Protein AF-A0A7V4KNQ8-F1 (afdb_monomer_lite)

pLDDT: mean 72.01, std 15.98, range [30.86, 90.88]

Foldseek 3Di:
DVVVVVVVVVVVVVVVCCVVVVVVVVVPPLPPPPQVFPFDQFKTKGQFPDAFAAEPNRGFFTWGIWMFGFPRGLPDGQGQEIETETEGPDDDDPVLVQWAWEWDPQLERHNPIYIYTDHPVRVPPFQKDFRYWYAYPPPRDIHTYIYGPVVVVSSVVSRNPSCSVDCPPDPPPDPDDDDDDDD

Radius of gyration: 23.84 Å; chains: 1; bounding box: 68×67×62 Å

Secondary structure (DSSP, 8-state):
-HHHHHHHHHHHHHHHHHHHHHHHHHHHS--------EEETTEEEEE--S-EEEETTEEEEEEEEEEEEESS-TTTPPEEEEEEEEEESSPPPGGGTTPEEEEE-TTS-STT-EEEEE-HHHHTTTT-EEEEEEEEETTTEEEEEEE-HHHHHHHHHTTT---SS--------PPPPPPP---

Structure (mmCIF, N/CA/C/O backbone):
data_AF-A0A7V4KNQ8-F1
#
_entry.id   AF-A0A7V4KNQ8-F1
#
loop_
_atom_site.group_PDB
_atom_site.id
_atom_site.type_symbol
_atom_site.label_atom_id
_atom_site.label_alt_id
_atom_site.label_comp_id
_atom_site.label_asym_id
_atom_site.label_entity_id
_atom_site.label_seq_id
_atom_site.pdbx_PDB_ins_code
_atom_site.Cartn_x
_atom_site.Cartn_y
_atom_site.Cartn_z
_atom_site.occupancy
_atom_site.B_iso_or_equiv
_atom_site.auth_seq_id
_atom_site.auth_comp_id
_atom_site.auth_asym_id
_atom_site.auth_atom_id
_atom_site.pdbx_PDB_model_num
ATOM 1 N N . MET A 1 1 ? -22.929 48.349 39.600 1.00 55.62 1 MET A N 1
ATOM 2 C CA . MET A 1 1 ? -23.899 47.406 38.987 1.00 55.62 1 MET A CA 1
ATOM 3 C C . MET A 1 1 ? -23.678 47.154 37.488 1.00 55.62 1 MET A C 1
ATOM 5 O O . MET A 1 1 ? -23.927 46.032 37.074 1.00 55.62 1 MET A O 1
ATOM 9 N N . LEU A 1 2 ? -23.161 48.099 36.680 1.00 56.28 2 LEU A N 1
ATOM 10 C CA . LEU A 1 2 ? -22.919 47.873 35.235 1.00 56.28 2 LEU A CA 1
ATOM 11 C C . LEU A 1 2 ? -21.853 46.806 34.900 1.00 56.28 2 LEU A C 1
ATOM 13 O O . LEU A 1 2 ? -21.955 46.150 33.868 1.00 56.28 2 LEU A O 1
ATOM 17 N N . GLN A 1 3 ? -20.851 46.603 35.761 1.00 62.03 3 GLN A N 1
ATOM 18 C CA . GLN A 1 3 ? -19.747 45.669 35.487 1.00 62.03 3 GLN A CA 1
ATOM 19 C C . GLN A 1 3 ? -20.193 44.198 35.412 1.00 62.03 3 GLN A C 1
ATOM 21 O O . GLN A 1 3 ? -19.638 43.433 34.632 1.00 62.03 3 GLN A O 1
ATOM 26 N N . ASN A 1 4 ? -21.232 43.799 36.152 1.00 62.62 4 ASN A N 1
ATOM 27 C CA . ASN A 1 4 ? -21.643 42.391 36.213 1.00 62.62 4 ASN A CA 1
ATOM 28 C C . ASN A 1 4 ? -22.443 41.939 34.972 1.00 62.62 4 ASN A C 1
ATOM 30 O O . ASN A 1 4 ? -22.475 40.758 34.637 1.00 62.62 4 ASN A O 1
ATOM 34 N N . ILE A 1 5 ? -23.072 42.881 34.260 1.00 72.75 5 ILE A N 1
ATOM 35 C CA . ILE A 1 5 ? -23.839 42.602 33.034 1.00 72.75 5 ILE A CA 1
ATOM 36 C C . ILE A 1 5 ? -22.892 42.426 31.839 1.00 72.75 5 ILE A C 1
ATOM 38 O O . ILE A 1 5 ? -23.063 41.503 31.044 1.00 72.75 5 ILE A O 1
ATOM 42 N N . TRP A 1 6 ? -21.843 43.249 31.763 1.00 76.75 6 TRP A N 1
ATOM 43 C CA . TRP A 1 6 ? -20.824 43.163 30.713 1.00 76.75 6 TRP A CA 1
ATOM 44 C C . TRP A 1 6 ? -20.016 41.863 30.770 1.00 76.75 6 TRP A C 1
ATOM 46 O O . TRP A 1 6 ? -19.760 41.256 29.732 1.00 76.75 6 TRP A O 1
ATOM 56 N N . VAL A 1 7 ? -19.684 41.382 31.973 1.00 78.56 7 VAL A N 1
ATOM 57 C CA . VAL A 1 7 ? -18.981 40.099 32.148 1.00 78.56 7 VAL A CA 1
ATOM 58 C C . VAL A 1 7 ? -19.834 38.929 31.655 1.00 78.56 7 VAL A C 1
ATOM 60 O O . VAL A 1 7 ? -19.329 38.039 30.975 1.00 78.56 7 VAL A O 1
ATOM 63 N N . ARG A 1 8 ? -21.144 38.950 31.923 1.00 73.50 8 ARG A N 1
ATOM 64 C CA . ARG A 1 8 ? -22.065 37.888 31.493 1.00 73.50 8 ARG A CA 1
ATOM 65 C C . ARG A 1 8 ? -22.239 37.843 29.970 1.00 73.50 8 ARG A C 1
ATOM 67 O O . ARG A 1 8 ? -22.294 36.755 29.404 1.00 73.50 8 ARG A O 1
ATOM 74 N N . ALA A 1 9 ? -22.269 39.006 29.314 1.00 78.94 9 ALA A N 1
ATOM 75 C CA . ALA A 1 9 ? -22.325 39.104 27.854 1.00 78.94 9 ALA A CA 1
ATOM 76 C C . ALA A 1 9 ? -21.013 38.648 27.187 1.00 78.94 9 ALA A C 1
ATOM 78 O O . ALA A 1 9 ? -21.045 37.885 26.222 1.00 78.94 9 ALA A O 1
ATOM 79 N N . GLY A 1 10 ? -19.859 39.046 27.735 1.00 82.44 10 GLY A N 1
ATOM 80 C CA . GLY A 1 10 ? -18.551 38.615 27.231 1.00 82.44 10 GLY A CA 1
ATOM 81 C C . GLY A 1 10 ? -18.329 37.104 27.351 1.00 82.44 10 GLY A C 1
ATOM 82 O O . GLY A 1 10 ? -17.791 36.481 26.435 1.00 82.44 10 GLY A O 1
ATOM 83 N N . LEU A 1 11 ? -18.807 36.492 28.441 1.00 81.50 11 LEU A N 1
ATOM 84 C CA . LEU A 1 11 ? -18.651 35.057 28.684 1.00 81.50 11 LEU A CA 1
ATOM 85 C C . LEU A 1 11 ? -19.402 34.201 27.650 1.00 81.50 11 LEU A C 1
ATOM 87 O O . LEU A 1 11 ? -18.884 33.179 27.207 1.00 81.50 11 LEU A O 1
ATOM 91 N N . GLY A 1 12 ? -20.592 34.636 27.222 1.00 81.12 12 GLY A N 1
ATOM 92 C CA . GLY A 1 12 ? -21.371 33.929 26.202 1.00 81.12 12 GLY A CA 1
ATOM 93 C C . GLY A 1 12 ? -20.673 33.900 24.839 1.00 81.12 12 GLY A C 1
ATOM 94 O O . GLY A 1 12 ? -20.584 32.845 24.210 1.00 81.12 12 GLY A O 1
ATOM 95 N N . ALA A 1 13 ? -20.112 35.035 24.411 1.00 84.81 13 ALA A N 1
ATOM 96 C CA . ALA A 1 13 ? -19.396 35.131 23.139 1.00 84.81 13 ALA A CA 1
ATOM 97 C C . ALA A 1 13 ? -18.123 34.267 23.120 1.00 84.81 13 ALA A C 1
ATOM 99 O O . ALA A 1 13 ? -17.819 33.633 22.109 1.00 84.81 13 ALA A O 1
ATOM 100 N N . LEU A 1 14 ? -17.409 34.191 24.247 1.00 87.62 14 LEU A N 1
ATOM 101 C CA . LEU A 1 14 ? -16.166 33.426 24.355 1.00 87.62 14 LEU A CA 1
ATOM 102 C C . LEU A 1 14 ? -16.406 31.914 24.246 1.00 87.62 14 LEU A C 1
ATOM 104 O O . LEU A 1 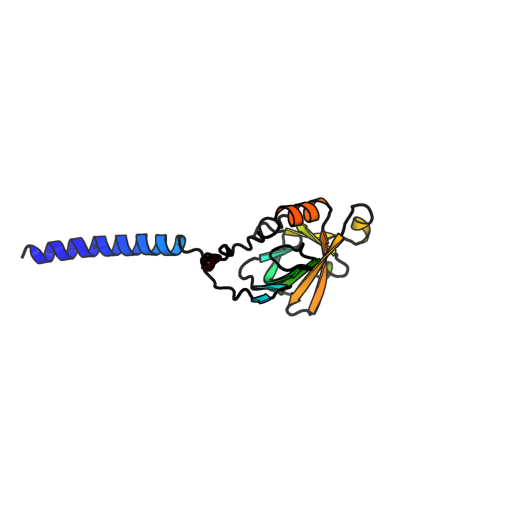14 ? -15.612 31.219 23.618 1.00 87.62 14 LEU A O 1
ATOM 108 N N . VAL A 1 15 ? -17.526 31.409 24.773 1.00 90.44 15 VAL A N 1
ATOM 109 C CA . VAL A 1 15 ? -17.899 29.990 24.639 1.00 90.44 15 VAL A CA 1
ATOM 110 C C . VAL A 1 15 ? -18.188 29.634 23.183 1.00 90.44 15 VAL A C 1
ATOM 112 O O . VAL A 1 15 ? -17.627 28.667 22.670 1.00 90.44 15 VAL A O 1
ATOM 115 N N . VAL A 1 16 ? -19.004 30.430 22.483 1.00 88.06 16 VAL A N 1
ATOM 116 C CA . VAL A 1 16 ? -19.316 30.175 21.066 1.00 88.06 16 VAL A CA 1
ATOM 117 C C . VAL A 1 16 ? -18.051 30.265 20.214 1.00 88.06 16 VAL A C 1
ATOM 119 O O . VAL A 1 16 ? -17.806 29.397 19.375 1.00 88.06 16 VAL A O 1
ATOM 122 N N . PHE A 1 17 ? -17.197 31.258 20.470 1.00 89.31 17 PHE A N 1
ATOM 123 C CA . PHE A 1 17 ? -15.930 31.397 19.758 1.00 89.31 17 PHE A CA 1
ATOM 124 C C . PHE A 1 17 ? -14.991 30.220 20.042 1.00 89.31 17 PHE A C 1
ATOM 126 O O . PHE A 1 17 ? -14.410 29.667 19.115 1.00 89.31 17 PHE A O 1
ATOM 133 N N . GLY A 1 18 ? -14.898 29.778 21.298 1.00 87.56 18 GLY A N 1
ATOM 134 C CA . GLY A 1 18 ? -14.085 28.635 21.707 1.00 87.56 18 GLY A CA 1
ATOM 135 C C . GLY A 1 18 ? -14.533 27.322 21.067 1.00 87.56 18 GLY A C 1
ATOM 136 O O . GLY A 1 18 ? -13.691 26.570 20.584 1.00 87.56 18 GLY A O 1
ATOM 137 N N . VAL A 1 19 ? -15.842 27.067 20.990 1.00 88.56 19 VAL A N 1
ATOM 138 C CA . VAL A 1 19 ? -16.387 25.858 20.348 1.00 88.56 19 VAL A CA 1
ATOM 139 C C . VAL A 1 19 ? -16.147 25.891 18.841 1.00 88.56 19 VAL A C 1
ATOM 141 O O . VAL A 1 19 ? -15.630 24.926 18.281 1.00 88.56 19 VAL A O 1
ATOM 144 N N . THR A 1 20 ? -16.450 27.013 18.185 1.00 81.50 20 THR A N 1
ATOM 145 C CA . THR A 1 20 ? -16.274 27.141 16.729 1.00 81.50 20 THR A CA 1
ATOM 146 C C . THR A 1 20 ? -14.795 27.081 16.340 1.00 81.50 20 T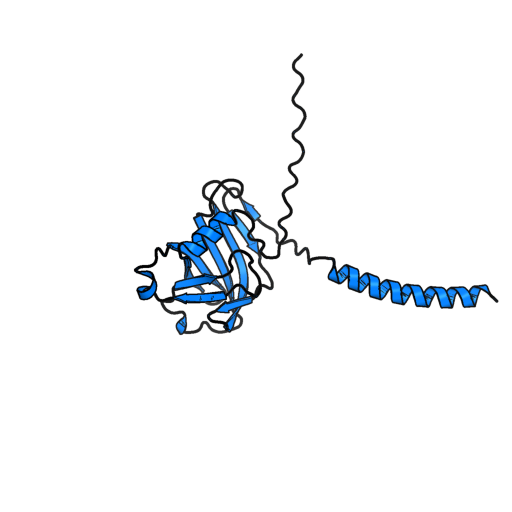HR A C 1
ATOM 148 O O . THR A 1 20 ? -14.424 26.374 15.406 1.00 81.50 20 THR A O 1
ATOM 151 N N . TYR A 1 21 ? -13.926 27.764 17.089 1.00 86.06 21 TYR A N 1
ATOM 152 C CA . TYR A 1 21 ? -12.480 27.748 16.874 1.00 86.06 21 TYR A CA 1
ATOM 153 C C . TYR A 1 21 ? -11.863 26.390 17.220 1.00 86.06 21 TYR A C 1
ATOM 155 O O . TYR A 1 21 ? -10.984 25.921 16.504 1.00 86.06 21 TYR A O 1
ATOM 163 N N . GLY A 1 22 ? -12.340 25.726 18.275 1.00 81.19 22 GLY A N 1
ATOM 164 C CA . GLY A 1 22 ? -11.924 24.378 18.655 1.00 81.19 22 GLY A CA 1
ATOM 165 C C . GLY A 1 22 ? -12.274 23.345 17.586 1.00 81.19 22 GLY A C 1
ATOM 166 O O . GLY A 1 22 ? -11.399 22.594 17.166 1.00 81.19 22 GLY A O 1
ATOM 167 N N . ALA A 1 23 ? -13.510 23.365 17.077 1.00 77.25 23 ALA A N 1
ATOM 168 C CA . ALA A 1 23 ? -13.938 22.509 15.972 1.00 77.25 23 ALA A CA 1
ATOM 169 C C . ALA A 1 23 ? -13.130 22.797 14.699 1.00 77.25 23 ALA A C 1
ATOM 171 O O . ALA A 1 23 ? -12.595 21.878 14.085 1.00 77.25 23 ALA A O 1
ATOM 172 N N . TYR A 1 24 ? -12.956 24.072 14.345 1.00 81.69 24 TYR A N 1
ATOM 173 C CA . TYR A 1 24 ? -12.150 24.478 13.194 1.00 81.69 24 TYR A CA 1
ATOM 174 C C . TYR A 1 24 ? -10.682 24.048 13.319 1.00 81.69 24 TYR A C 1
ATOM 176 O O . TYR A 1 24 ? -10.079 23.605 12.345 1.00 81.69 24 TYR A O 1
ATOM 184 N N . ARG A 1 25 ? -10.102 24.132 14.521 1.00 70.69 25 ARG A N 1
ATOM 185 C CA . ARG A 1 25 ? -8.724 23.710 14.799 1.00 70.69 25 ARG A CA 1
ATOM 186 C C . ARG A 1 25 ? -8.580 22.188 14.824 1.00 70.69 25 ARG A C 1
ATOM 188 O O . ARG A 1 25 ? -7.552 21.687 14.385 1.00 70.69 25 ARG A O 1
ATOM 195 N N . ALA A 1 26 ? -9.602 21.464 15.276 1.00 62.97 26 ALA A N 1
ATOM 196 C CA . ALA A 1 26 ? -9.659 20.007 15.180 1.00 62.97 26 ALA A CA 1
ATOM 197 C C . ALA A 1 26 ? -9.763 19.543 13.717 1.00 62.97 26 ALA A C 1
ATOM 199 O O . ALA A 1 26 ? -9.069 18.613 13.331 1.00 62.97 26 ALA A O 1
ATOM 200 N N . LEU A 1 27 ? -10.547 20.244 12.890 1.00 64.69 27 LEU A N 1
ATOM 201 C CA . LEU A 1 27 ? -10.667 19.993 11.448 1.00 64.69 27 LEU A CA 1
ATOM 202 C C . LEU A 1 27 ? -9.401 20.381 10.660 1.00 64.69 27 LEU A C 1
ATOM 204 O O . LEU A 1 27 ? -9.117 19.775 9.632 1.00 64.69 27 LEU A O 1
ATOM 208 N N . ARG A 1 28 ? -8.636 21.385 11.118 1.00 60.12 28 ARG A N 1
ATOM 209 C CA . ARG A 1 28 ? -7.396 21.854 10.465 1.00 60.12 28 ARG A CA 1
ATOM 210 C C . ARG A 1 28 ? -6.107 21.218 10.965 1.00 60.12 28 ARG A C 1
ATOM 212 O O . ARG A 1 28 ? -5.066 21.472 10.365 1.00 60.12 28 ARG A O 1
ATOM 219 N N . ASN A 1 29 ? -6.142 20.436 12.036 1.00 42.88 29 ASN A N 1
ATOM 220 C CA . ASN A 1 29 ? -5.013 19.595 12.391 1.00 42.88 29 ASN A CA 1
ATOM 221 C C . ASN A 1 29 ? -5.164 18.298 11.586 1.00 42.88 29 ASN A C 1
ATOM 223 O O . ASN A 1 29 ? -5.898 17.420 12.046 1.00 42.88 29 ASN A O 1
ATOM 227 N N . PRO A 1 30 ? -4.507 18.134 10.413 1.00 45.28 30 PRO A N 1
ATOM 228 C CA . PRO A 1 30 ? -4.328 16.795 9.878 1.00 45.28 30 PRO A CA 1
ATOM 229 C C . PRO A 1 30 ? -3.707 16.003 11.015 1.00 45.28 30 PRO A C 1
ATOM 231 O O . PRO A 1 30 ? -2.779 16.479 11.679 1.00 45.28 30 PRO A O 1
ATOM 234 N N . VAL A 1 31 ? -4.321 14.871 11.329 1.00 43.38 31 VAL A N 1
ATOM 235 C CA . VAL A 1 31 ? -3.900 14.000 12.408 1.00 43.38 31 VAL A CA 1
ATOM 236 C C . VAL A 1 31 ? -2.435 13.673 12.137 1.00 43.38 31 VAL A C 1
ATOM 238 O O . VAL A 1 31 ? -2.128 12.799 11.336 1.00 43.38 31 VAL A O 1
ATOM 241 N N . LYS A 1 32 ? -1.514 14.402 12.779 1.00 41.72 32 LYS A N 1
ATOM 242 C CA . LYS A 1 32 ? -0.098 14.059 12.845 1.00 41.72 32 LYS A CA 1
ATOM 243 C C . LYS A 1 32 ? -0.017 12.842 13.752 1.00 41.72 32 LYS A C 1
ATOM 245 O O . LYS A 1 32 ? 0.459 12.920 14.881 1.00 41.72 32 LYS A O 1
ATOM 250 N N . LYS A 1 33 ? -0.551 11.711 13.287 1.00 40.69 33 LYS A N 1
ATOM 251 C CA . LYS A 1 33 ? -0.063 10.425 13.740 1.00 40.69 33 LYS A CA 1
ATOM 252 C C . LYS A 1 33 ? 1.361 10.386 13.226 1.00 40.69 33 LYS A C 1
ATOM 254 O O . LYS A 1 33 ? 1.605 10.160 12.048 1.00 40.69 33 LYS A O 1
ATOM 259 N N . LEU A 1 34 ? 2.265 10.729 14.135 1.00 43.16 34 LEU A N 1
ATOM 260 C CA . LEU A 1 34 ? 3.658 10.337 14.112 1.00 43.16 34 LEU A CA 1
ATOM 261 C C . LEU A 1 34 ? 3.665 8.812 13.973 1.00 43.16 34 LEU A C 1
ATOM 263 O O . LEU A 1 34 ? 3.648 8.075 14.954 1.00 43.16 34 LEU A O 1
ATOM 267 N N . ALA A 1 35 ? 3.541 8.355 12.732 1.00 43.47 35 ALA A N 1
ATOM 268 C CA . ALA A 1 35 ? 4.072 7.090 12.305 1.00 43.47 35 ALA A CA 1
ATOM 269 C C . ALA A 1 35 ? 5.577 7.237 12.493 1.00 43.47 35 ALA A C 1
ATOM 271 O O . ALA A 1 35 ? 6.187 8.148 11.934 1.00 43.47 35 ALA A O 1
ATOM 272 N N . ASP A 1 36 ? 6.137 6.419 13.369 1.00 44.22 36 ASP A N 1
ATOM 273 C CA . ASP A 1 36 ? 7.572 6.268 13.540 1.00 44.22 36 ASP A CA 1
ATOM 274 C C . ASP A 1 36 ? 8.098 5.688 12.217 1.00 44.22 36 ASP A C 1
ATOM 276 O O . ASP A 1 36 ? 8.112 4.475 12.016 1.00 44.22 36 ASP A O 1
ATOM 280 N N . VAL A 1 37 ? 8.335 6.560 11.229 1.00 53.16 37 VAL A N 1
ATOM 281 C CA . VAL A 1 37 ? 8.816 6.152 9.910 1.00 53.16 37 VAL A CA 1
ATOM 282 C C . VAL A 1 37 ? 10.267 5.764 10.110 1.00 53.16 37 VAL A C 1
ATOM 284 O O . VAL A 1 37 ? 11.149 6.619 10.217 1.00 53.16 37 VAL A O 1
ATOM 287 N N . HIS A 1 38 ? 10.511 4.462 10.185 1.00 48.78 38 HIS A N 1
ATOM 288 C CA . HIS A 1 38 ? 11.860 3.938 10.249 1.00 48.78 38 HIS A CA 1
ATOM 289 C C . HIS A 1 38 ? 12.438 3.992 8.834 1.00 48.78 38 HIS A C 1
ATOM 291 O O . HIS A 1 38 ? 12.204 3.111 8.006 1.00 48.78 38 HIS A O 1
ATOM 297 N N . ILE A 1 39 ? 13.143 5.083 8.538 1.00 54.25 39 ILE A N 1
ATOM 298 C CA . ILE A 1 39 ? 13.931 5.222 7.317 1.00 54.25 39 ILE A CA 1
ATOM 299 C C . ILE A 1 39 ? 15.297 4.610 7.612 1.00 54.25 39 ILE A C 1
ATOM 301 O O . ILE A 1 39 ? 16.149 5.236 8.238 1.00 54.25 39 ILE A O 1
ATOM 305 N N . SER A 1 40 ? 15.488 3.364 7.193 1.00 54.38 40 SER A N 1
ATOM 306 C CA . SER A 1 40 ? 16.814 2.763 7.089 1.00 54.38 40 SER A CA 1
ATOM 307 C C . SER A 1 40 ? 17.370 3.031 5.687 1.00 54.38 40 SER A C 1
ATOM 309 O O . SER A 1 40 ? 16.600 3.236 4.749 1.00 54.38 40 SER A O 1
ATOM 311 N N . ASP A 1 41 ? 18.694 3.007 5.514 1.00 58.06 41 ASP A N 1
ATOM 312 C CA . ASP A 1 41 ? 19.387 3.400 4.271 1.00 58.06 41 ASP A CA 1
ATOM 313 C C . ASP A 1 41 ? 18.897 2.681 2.996 1.00 58.06 41 ASP A C 1
ATOM 315 O O . ASP A 1 41 ? 19.153 3.148 1.891 1.00 58.06 41 ASP A O 1
ATOM 319 N N . SER A 1 42 ? 18.170 1.568 3.125 1.00 62.53 42 SER A N 1
ATOM 320 C CA . SER A 1 42 ? 17.590 0.796 2.014 1.00 62.53 42 SER A CA 1
ATOM 321 C C . SER A 1 42 ? 16.121 0.403 2.208 1.00 62.53 42 SER A C 1
ATOM 323 O O . SER A 1 42 ? 15.527 -0.174 1.302 1.00 62.53 42 SER A O 1
ATOM 325 N N . VAL A 1 43 ? 15.506 0.705 3.355 1.00 69.44 43 VAL A N 1
ATOM 326 C CA . VAL A 1 43 ? 14.145 0.252 3.679 1.00 69.44 43 VAL A CA 1
ATOM 327 C C . VAL A 1 43 ? 13.368 1.381 4.333 1.00 69.44 43 VAL A C 1
ATOM 329 O O . VAL A 1 43 ? 13.825 1.968 5.311 1.00 69.44 43 VAL A O 1
ATOM 332 N N . VAL A 1 44 ? 12.174 1.653 3.816 1.00 70.88 44 VAL A N 1
ATOM 333 C CA . VAL A 1 44 ? 11.216 2.583 4.414 1.00 70.88 44 VAL A CA 1
ATOM 334 C C . VAL A 1 44 ? 10.031 1.775 4.914 1.00 70.88 44 VAL A C 1
ATOM 336 O O . VAL A 1 44 ? 9.290 1.206 4.115 1.00 70.88 44 VAL A O 1
ATOM 339 N N . ASP A 1 45 ? 9.867 1.722 6.232 1.00 75.94 45 ASP A N 1
ATOM 340 C CA . ASP A 1 45 ? 8.711 1.109 6.882 1.00 75.94 45 ASP A CA 1
ATOM 341 C C . ASP A 1 45 ? 7.762 2.206 7.386 1.00 75.94 45 ASP A C 1
ATOM 343 O O . ASP A 1 45 ? 8.128 3.032 8.228 1.00 75.94 45 ASP A O 1
ATOM 347 N N . VAL A 1 46 ? 6.551 2.238 6.829 1.00 73.44 46 VAL A N 1
ATOM 348 C CA . VAL A 1 46 ? 5.496 3.191 7.172 1.00 73.44 46 VAL A CA 1
ATOM 349 C C . VAL A 1 46 ? 4.329 2.427 7.795 1.00 73.44 46 VAL A C 1
ATOM 351 O O . VAL A 1 46 ? 3.617 1.708 7.086 1.00 73.44 46 VAL A O 1
ATOM 354 N N . PRO A 1 47 ? 4.056 2.589 9.102 1.00 73.75 47 PRO A N 1
ATOM 355 C CA . PRO A 1 47 ? 2.812 2.104 9.673 1.00 73.75 47 PRO A CA 1
ATOM 356 C C . PRO A 1 47 ? 1.657 2.938 9.116 1.00 73.75 47 PRO A C 1
ATOM 358 O O . PRO A 1 47 ? 1.591 4.156 9.293 1.00 73.75 47 PRO A O 1
ATOM 361 N N . VAL A 1 48 ? 0.735 2.264 8.438 1.00 72.94 48 VAL A N 1
ATOM 362 C CA . VAL A 1 48 ? -0.443 2.881 7.832 1.00 72.94 48 VAL A CA 1
ATOM 363 C C . VAL A 1 48 ? -1.628 2.506 8.688 1.00 72.94 48 VAL A C 1
ATOM 365 O O . VAL A 1 48 ? -1.847 1.335 8.967 1.00 72.94 48 VAL A O 1
ATOM 368 N N . ALA A 1 49 ? -2.380 3.497 9.145 1.00 69.06 49 ALA A N 1
ATOM 369 C CA . ALA A 1 49 ? -3.604 3.270 9.893 1.00 69.06 49 ALA A CA 1
ATOM 370 C C . ALA A 1 49 ? -4.762 3.940 9.159 1.00 69.06 49 ALA A C 1
ATOM 372 O O . ALA A 1 49 ? -4.591 5.020 8.601 1.00 69.06 49 ALA A O 1
ATOM 373 N N . PHE A 1 50 ? -5.941 3.321 9.230 1.00 72.12 50 PHE A N 1
ATOM 374 C CA . PHE A 1 50 ? -7.211 3.844 8.707 1.00 72.12 50 PHE A CA 1
ATOM 375 C C . PHE A 1 50 ? -7.399 3.837 7.184 1.00 72.12 50 PHE A C 1
ATOM 377 O O . PHE A 1 50 ? -8.420 4.334 6.725 1.00 72.12 50 PHE A O 1
ATOM 384 N N . VAL A 1 51 ? -6.497 3.236 6.404 1.00 79.56 51 VAL A N 1
ATOM 385 C CA . VAL A 1 51 ? -6.743 3.018 4.968 1.00 79.56 51 VAL A CA 1
ATOM 386 C C . VAL A 1 51 ? -7.430 1.660 4.786 1.00 79.56 51 VAL A C 1
ATOM 388 O O . VAL A 1 51 ? -6.831 0.636 5.133 1.00 79.56 51 VAL A O 1
ATOM 391 N N . PRO A 1 52 ? -8.682 1.605 4.297 1.00 82.62 52 PRO A N 1
ATOM 392 C CA . PRO A 1 52 ? -9.371 0.340 4.086 1.00 82.62 52 PRO A CA 1
ATOM 393 C C . PRO A 1 52 ? -8.737 -0.432 2.923 1.00 82.62 52 PRO A C 1
ATOM 395 O O . PRO A 1 52 ? -8.450 0.128 1.870 1.00 82.62 52 PRO A O 1
ATOM 398 N N . PHE A 1 53 ? -8.555 -1.739 3.101 1.00 86.12 53 PHE A N 1
ATOM 399 C CA . PHE A 1 53 ? -8.189 -2.637 2.012 1.00 86.12 53 PHE A CA 1
ATOM 400 C C . PHE A 1 53 ? -9.465 -3.162 1.354 1.00 86.12 53 PHE A C 1
ATOM 402 O O . PHE A 1 53 ? -10.248 -3.886 1.983 1.00 86.12 53 PHE A O 1
ATOM 409 N N . THR A 1 54 ? -9.678 -2.777 0.095 1.00 85.31 54 THR A N 1
ATOM 410 C CA . THR A 1 54 ? -10.820 -3.217 -0.709 1.00 85.31 54 THR A CA 1
ATOM 411 C C . THR A 1 54 ? -10.359 -4.148 -1.825 1.00 85.31 54 THR A C 1
ATOM 413 O O . THR A 1 54 ? -9.446 -3.817 -2.580 1.00 85.31 54 THR A O 1
ATOM 416 N N . LEU A 1 55 ? -10.997 -5.314 -1.922 1.00 86.19 55 LEU A N 1
ATOM 417 C CA . LEU A 1 55 ? -10.796 -6.284 -2.993 1.00 86.19 55 LEU A CA 1
ATOM 418 C C . LEU A 1 55 ? -12.089 -6.412 -3.793 1.00 86.19 55 LEU A C 1
ATOM 420 O O . LEU A 1 55 ? -13.137 -6.705 -3.218 1.00 86.19 55 LEU A O 1
ATOM 424 N N . ASP A 1 56 ? -12.024 -6.157 -5.099 1.00 83.06 56 ASP A N 1
ATOM 425 C CA . ASP A 1 56 ? -13.174 -6.216 -6.012 1.00 83.06 56 ASP A CA 1
ATOM 426 C C . ASP A 1 56 ? -14.387 -5.409 -5.488 1.00 83.06 56 ASP A C 1
ATOM 428 O O . ASP A 1 56 ? -15.544 -5.813 -5.598 1.00 83.06 56 ASP A O 1
ATOM 432 N N . GLY A 1 57 ? -14.113 -4.260 -4.856 1.00 81.69 57 GLY A N 1
ATOM 433 C CA . GLY A 1 57 ? -15.121 -3.372 -4.260 1.00 81.69 57 GLY A CA 1
ATOM 434 C C . GLY A 1 57 ? -15.625 -3.782 -2.870 1.00 81.69 57 GLY A C 1
ATOM 435 O O . GLY A 1 57 ? -16.417 -3.056 -2.274 1.00 81.69 57 GLY A O 1
ATOM 436 N N . THR A 1 58 ? -15.153 -4.901 -2.316 1.00 82.62 58 THR A N 1
ATOM 437 C CA . THR A 1 58 ? -15.509 -5.360 -0.966 1.00 82.62 58 THR A CA 1
ATOM 438 C C . THR A 1 58 ? -14.391 -5.042 0.019 1.00 82.62 58 THR A C 1
ATOM 440 O O . THR A 1 58 ? -13.242 -5.433 -0.182 1.00 82.62 58 THR A O 1
ATOM 443 N N . LYS A 1 59 ? -14.710 -4.355 1.121 1.00 86.81 59 LYS A N 1
ATOM 444 C CA . LYS A 1 59 ? -13.744 -4.122 2.202 1.00 86.81 59 LYS A CA 1
ATOM 445 C C . LYS A 1 59 ? -13.457 -5.439 2.930 1.00 86.81 59 LYS A C 1
ATOM 447 O O . LYS A 1 59 ? -14.354 -5.996 3.555 1.00 86.81 59 LYS A O 1
ATOM 452 N N . LEU A 1 60 ? -12.208 -5.901 2.879 1.00 84.94 60 LEU A N 1
ATOM 453 C CA . LEU A 1 60 ? -11.758 -7.117 3.574 1.00 84.94 60 LEU A CA 1
ATOM 454 C C . LEU A 1 60 ? -10.971 -6.818 4.855 1.00 84.94 60 LEU A C 1
ATOM 456 O O . LEU A 1 60 ? -10.822 -7.683 5.720 1.00 84.94 60 LEU A O 1
ATOM 460 N N . GLY A 1 61 ? -10.453 -5.599 4.983 1.00 86.06 61 GLY A N 1
ATOM 461 C CA . GLY A 1 61 ? -9.656 -5.225 6.138 1.00 86.06 61 GLY A CA 1
ATOM 462 C C . GLY A 1 61 ? -9.146 -3.799 6.071 1.00 86.06 61 GLY A C 1
ATOM 463 O O . GLY A 1 61 ? -9.718 -2.935 5.399 1.00 86.06 61 GLY A O 1
ATOM 464 N N . THR A 1 62 ? -8.047 -3.561 6.775 1.00 86.62 62 THR A N 1
ATOM 465 C CA . THR A 1 62 ? -7.385 -2.259 6.861 1.00 86.62 62 THR A CA 1
ATOM 466 C C . THR A 1 62 ? -5.880 -2.455 6.720 1.00 86.62 62 THR A C 1
ATOM 468 O O . THR A 1 62 ? -5.318 -3.389 7.294 1.00 86.62 62 THR A O 1
ATOM 471 N N . PHE A 1 63 ? -5.206 -1.581 5.975 1.00 83.25 63 PHE A N 1
ATOM 472 C CA . PHE A 1 63 ? -3.747 -1.570 5.950 1.00 83.25 63 PHE A CA 1
ATOM 473 C C . PHE A 1 63 ? -3.196 -1.328 7.353 1.00 83.25 63 PHE A C 1
ATOM 475 O O . PHE A 1 63 ? -3.745 -0.532 8.115 1.00 83.25 63 PHE A O 1
ATOM 482 N N . LYS A 1 64 ? -2.120 -2.044 7.678 1.00 83.31 64 LYS A N 1
ATOM 483 C CA . LYS A 1 64 ? -1.351 -1.889 8.916 1.00 83.31 64 LYS A CA 1
ATOM 484 C C . LYS A 1 64 ? 0.029 -1.305 8.651 1.00 83.31 64 LYS A C 1
ATOM 486 O O . LYS A 1 64 ? 0.529 -0.512 9.447 1.00 83.31 64 LYS A O 1
ATOM 491 N N . ARG A 1 65 ? 0.669 -1.728 7.561 1.00 83.12 65 ARG A N 1
ATOM 492 C CA . ARG A 1 65 ? 2.063 -1.393 7.271 1.00 83.12 65 ARG A CA 1
ATOM 493 C C . ARG A 1 65 ? 2.331 -1.402 5.773 1.00 83.12 65 ARG A C 1
ATOM 495 O O . ARG A 1 65 ? 1.775 -2.227 5.052 1.00 83.12 65 ARG A O 1
ATOM 502 N N . VAL A 1 66 ? 3.196 -0.498 5.336 1.00 82.19 66 VAL A N 1
ATOM 503 C CA . VAL A 1 66 ? 3.778 -0.466 3.996 1.00 82.19 66 VAL A CA 1
ATOM 504 C C . VAL A 1 66 ? 5.287 -0.464 4.162 1.00 82.19 66 VAL A C 1
ATOM 506 O O . VAL A 1 66 ? 5.833 0.435 4.795 1.00 82.19 66 VAL A O 1
ATOM 509 N N . ARG A 1 67 ? 5.962 -1.452 3.585 1.00 82.38 67 ARG A N 1
ATOM 510 C CA . ARG A 1 67 ? 7.415 -1.573 3.606 1.00 82.38 67 ARG A CA 1
ATOM 511 C C . ARG A 1 67 ? 7.940 -1.501 2.179 1.00 82.38 67 ARG A C 1
ATOM 513 O O . ARG A 1 67 ? 7.566 -2.286 1.314 1.00 82.38 67 ARG A O 1
ATOM 520 N N . LEU A 1 68 ? 8.772 -0.503 1.923 1.00 79.88 68 LEU A N 1
ATOM 521 C CA . LEU A 1 68 ? 9.373 -0.228 0.624 1.00 79.88 68 LEU A CA 1
ATOM 522 C C . LEU A 1 68 ? 10.866 -0.513 0.717 1.00 79.88 68 LEU A C 1
ATOM 524 O O . LEU A 1 68 ? 11.555 0.085 1.542 1.00 79.88 68 LEU A O 1
ATOM 528 N N . GLU A 1 69 ? 11.369 -1.401 -0.131 1.00 79.12 69 GLU A N 1
ATOM 529 C CA . GLU A 1 69 ? 12.797 -1.700 -0.226 1.00 79.12 69 GLU A CA 1
ATOM 530 C C . GLU A 1 69 ? 13.390 -1.029 -1.470 1.00 79.12 69 GLU A C 1
ATOM 532 O O . GLU A 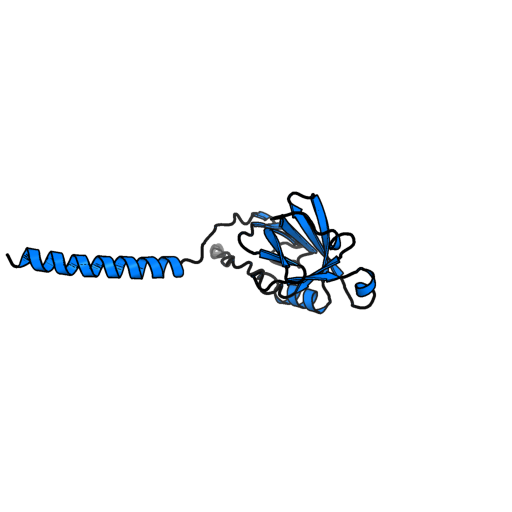1 69 ? 12.846 -1.139 -2.571 1.00 79.12 69 GLU A O 1
ATOM 537 N N . PHE A 1 70 ? 14.517 -0.341 -1.301 1.00 74.62 70 PHE A N 1
ATOM 538 C CA . PHE A 1 70 ? 15.211 0.444 -2.322 1.00 74.62 70 PHE A CA 1
ATOM 539 C C . PHE A 1 70 ? 16.633 -0.085 -2.525 1.00 74.62 70 PHE A C 1
ATOM 541 O O . PHE A 1 70 ? 17.340 -0.344 -1.554 1.00 74.62 70 PHE A O 1
ATOM 548 N N . ASP A 1 71 ? 17.099 -0.161 -3.776 1.00 68.94 71 ASP A N 1
ATOM 549 C CA . ASP A 1 71 ? 18.475 -0.605 -4.063 1.00 68.94 71 ASP A CA 1
ATOM 550 C C . ASP A 1 71 ? 19.534 0.469 -3.741 1.00 68.94 71 ASP A C 1
ATOM 552 O O . ASP A 1 71 ? 20.639 0.146 -3.314 1.00 68.94 71 ASP A O 1
ATOM 556 N N . GLN A 1 72 ? 19.217 1.752 -3.954 1.00 64.56 72 GLN A N 1
ATOM 557 C CA . GLN A 1 72 ? 20.142 2.888 -3.761 1.00 64.56 72 GLN A CA 1
ATOM 558 C C . GLN A 1 72 ? 19.660 3.859 -2.672 1.00 64.56 72 GLN A C 1
ATOM 560 O O . GLN A 1 72 ? 20.041 5.029 -2.644 1.00 64.56 72 GLN A O 1
ATOM 565 N N . GLY A 1 73 ? 18.787 3.365 -1.797 1.00 61.66 73 GLY A N 1
ATOM 566 C CA . GLY A 1 73 ? 18.156 4.142 -0.744 1.00 61.66 73 GLY A CA 1
ATOM 567 C C . GLY A 1 73 ? 17.019 5.054 -1.216 1.00 61.66 73 GLY A C 1
ATOM 568 O O . GLY A 1 73 ? 16.798 5.244 -2.417 1.00 61.66 73 GLY A O 1
ATOM 569 N N . PRO A 1 74 ? 16.271 5.628 -0.263 1.00 62.69 74 PRO A N 1
ATOM 570 C CA . PRO A 1 74 ? 15.023 6.344 -0.534 1.00 62.69 74 PRO A CA 1
ATOM 571 C C . PRO A 1 74 ? 15.211 7.672 -1.283 1.00 62.69 74 PRO A C 1
ATOM 573 O O . PRO A 1 74 ? 14.249 8.202 -1.830 1.00 62.69 74 PRO A O 1
ATOM 576 N N . GLN A 1 75 ? 16.433 8.222 -1.317 1.00 56.75 75 GLN A N 1
ATOM 577 C CA . GLN A 1 75 ? 16.726 9.518 -1.946 1.00 56.75 75 GLN A CA 1
ATOM 578 C C . GLN A 1 75 ? 17.138 9.424 -3.426 1.00 56.75 75 GLN A C 1
ATOM 580 O O . GLN A 1 75 ? 17.187 10.449 -4.102 1.00 56.75 75 GLN A O 1
ATOM 585 N N . GLY A 1 76 ? 17.431 8.226 -3.947 1.00 52.47 76 GLY A N 1
ATOM 586 C CA . GLY A 1 76 ? 17.941 8.071 -5.317 1.00 52.47 76 GLY A CA 1
ATOM 587 C C . GLY A 1 76 ? 17.608 6.752 -6.016 1.00 52.47 76 GLY A C 1
ATOM 588 O O . GLY A 1 76 ? 17.797 6.659 -7.228 1.00 52.47 76 GLY A O 1
ATOM 589 N N . GLY A 1 77 ? 17.097 5.751 -5.292 1.00 59.31 77 GLY A N 1
ATOM 590 C CA . GLY A 1 77 ? 16.756 4.439 -5.838 1.00 59.31 77 GLY A CA 1
ATOM 591 C C . GLY A 1 77 ? 15.293 4.306 -6.257 1.00 59.31 77 GLY A C 1
ATOM 592 O O . GLY A 1 77 ? 14.396 4.894 -5.657 1.00 59.31 77 GLY A O 1
ATOM 593 N N . GLU A 1 78 ? 15.035 3.483 -7.276 1.00 62.91 78 GLU A N 1
ATOM 594 C CA . GLU A 1 78 ? 13.685 2.963 -7.513 1.00 62.91 78 GLU A CA 1
ATOM 595 C C . GLU A 1 78 ? 13.354 1.915 -6.434 1.00 62.91 78 GLU A C 1
ATOM 597 O O . GLU A 1 78 ? 14.247 1.160 -6.030 1.00 62.91 78 GLU A O 1
ATOM 602 N N . PRO A 1 79 ? 12.100 1.853 -5.947 1.00 66.00 79 PRO A N 1
ATOM 603 C CA . PRO A 1 79 ? 11.690 0.783 -5.052 1.00 66.00 79 PRO A CA 1
ATOM 604 C C . PRO A 1 79 ? 11.763 -0.544 -5.814 1.00 66.00 79 PRO A C 1
ATOM 606 O O . PRO A 1 79 ? 11.122 -0.725 -6.850 1.00 66.00 79 PRO A O 1
ATOM 609 N N . ARG A 1 80 ? 12.573 -1.468 -5.304 1.00 74.44 80 ARG A N 1
ATOM 610 C CA . ARG A 1 80 ? 12.746 -2.810 -5.861 1.00 74.44 80 ARG A CA 1
ATOM 611 C C . ARG A 1 80 ? 11.615 -3.735 -5.445 1.00 74.44 80 ARG A C 1
ATOM 613 O O . ARG A 1 80 ? 11.233 -4.618 -6.212 1.00 74.44 80 ARG A O 1
ATOM 620 N N . ARG A 1 81 ? 11.125 -3.561 -4.220 1.00 79.88 81 ARG A N 1
ATOM 621 C CA . ARG A 1 81 ? 10.097 -4.411 -3.634 1.00 79.88 81 ARG A CA 1
ATOM 622 C C . ARG A 1 81 ? 9.171 -3.592 -2.753 1.00 79.88 81 ARG A C 1
ATOM 624 O O . ARG A 1 81 ? 9.613 -2.723 -2.004 1.00 79.88 81 ARG A O 1
ATOM 631 N N . VAL A 1 82 ? 7.886 -3.887 -2.876 1.00 82.38 82 VAL A N 1
ATOM 632 C CA . VAL A 1 82 ? 6.817 -3.248 -2.119 1.00 82.38 82 VAL A CA 1
ATOM 633 C C . VAL A 1 82 ? 6.059 -4.319 -1.343 1.00 82.38 82 VAL A C 1
ATOM 635 O O . VAL A 1 82 ? 5.467 -5.221 -1.932 1.00 82.38 82 VAL A O 1
ATOM 638 N N . GLU A 1 83 ? 6.080 -4.226 -0.024 1.00 85.94 83 GLU A N 1
ATOM 639 C CA . GLU A 1 83 ? 5.412 -5.161 0.874 1.00 85.94 83 GLU A CA 1
ATOM 640 C C . GLU A 1 83 ? 4.276 -4.437 1.599 1.00 85.94 83 GLU A C 1
ATOM 642 O O . GLU A 1 83 ? 4.473 -3.396 2.229 1.00 85.94 83 GLU A O 1
ATOM 647 N N . PHE A 1 84 ? 3.071 -4.986 1.509 1.00 86.62 84 PHE A N 1
ATOM 648 C CA . PHE A 1 84 ? 1.895 -4.456 2.190 1.00 86.62 84 PHE A CA 1
ATOM 649 C C . PHE A 1 84 ? 1.441 -5.425 3.265 1.00 86.62 84 PHE A C 1
ATOM 651 O O . PHE A 1 84 ? 1.183 -6.583 2.967 1.00 86.62 84 PHE A O 1
ATOM 658 N N . THR A 1 85 ? 1.262 -4.956 4.494 1.00 87.50 85 THR A N 1
ATOM 659 C CA . THR A 1 85 ? 0.631 -5.748 5.552 1.00 87.50 85 THR A CA 1
ATOM 660 C C . THR A 1 85 ? -0.796 -5.264 5.758 1.00 87.50 85 THR A C 1
ATOM 662 O O . THR A 1 85 ? -1.023 -4.098 6.101 1.00 87.50 85 THR A O 1
ATOM 665 N N . VAL A 1 86 ? -1.760 -6.165 5.590 1.00 87.50 86 VAL A N 1
ATOM 666 C CA . VAL A 1 86 ? -3.189 -5.896 5.778 1.00 87.50 86 VAL A CA 1
ATOM 667 C C . VAL A 1 86 ? -3.690 -6.657 6.996 1.00 87.50 86 VAL A C 1
ATOM 669 O O . VAL A 1 86 ? -3.530 -7.868 7.098 1.00 87.50 86 VAL A O 1
ATOM 672 N N . GLY A 1 87 ? -4.320 -5.940 7.922 1.00 87.81 87 GLY A N 1
ATOM 673 C CA . GLY A 1 87 ? -5.088 -6.534 9.007 1.00 87.81 87 GLY A CA 1
ATOM 674 C C . GLY A 1 87 ? -6.477 -6.906 8.520 1.00 87.81 87 GLY A C 1
ATOM 675 O O . GLY A 1 87 ? -7.213 -6.035 8.057 1.00 87.81 87 GLY A O 1
ATOM 676 N N . MET A 1 88 ? -6.833 -8.180 8.627 1.00 85.94 88 MET A N 1
ATOM 677 C CA . MET A 1 88 ? -8.154 -8.652 8.235 1.00 85.94 88 MET A CA 1
ATOM 678 C C . MET A 1 88 ? -9.208 -8.394 9.309 1.00 85.94 88 MET A C 1
ATOM 680 O O . MET A 1 88 ? -8.974 -8.644 10.490 1.00 85.94 88 MET A O 1
ATOM 684 N N . ASP A 1 89 ? -10.391 -7.963 8.866 1.00 80.06 89 ASP A N 1
ATOM 685 C CA . ASP A 1 89 ? -11.572 -7.828 9.728 1.00 80.06 89 ASP A CA 1
ATOM 686 C C . ASP A 1 89 ? -12.401 -9.140 9.768 1.00 80.06 89 ASP A C 1
ATOM 688 O O . ASP A 1 89 ? -13.362 -9.249 10.529 1.00 80.06 89 ASP A O 1
ATOM 692 N N . GLY A 1 90 ? -12.039 -10.151 8.962 1.00 76.56 90 GLY A N 1
ATOM 693 C CA . GLY A 1 90 ? -12.760 -11.423 8.829 1.00 76.56 90 GLY A CA 1
ATOM 694 C C . GLY A 1 90 ? -11.926 -12.549 8.202 1.00 76.56 90 GLY A C 1
ATOM 695 O O . GLY A 1 90 ? -10.705 -12.454 8.119 1.00 76.56 90 GLY A O 1
ATOM 696 N N . ALA A 1 91 ? -12.582 -13.632 7.775 1.00 77.38 91 ALA A N 1
ATOM 697 C CA . ALA A 1 91 ? -11.913 -14.755 7.112 1.00 77.38 91 ALA A CA 1
ATOM 698 C C . ALA A 1 91 ? -11.467 -14.391 5.685 1.00 77.38 91 ALA A C 1
ATOM 700 O O . ALA A 1 91 ? -12.151 -13.635 4.989 1.00 77.38 91 ALA A O 1
ATOM 701 N N . LEU A 1 92 ? -10.335 -14.953 5.247 1.00 76.62 92 LEU A N 1
ATOM 702 C CA . LEU A 1 92 ? -9.852 -14.799 3.877 1.00 76.62 92 LEU A CA 1
ATOM 703 C C . LEU A 1 92 ? -10.844 -15.474 2.913 1.00 76.62 92 LEU A C 1
ATOM 705 O O . LEU A 1 92 ? -11.173 -16.643 3.123 1.00 76.62 92 LEU A O 1
ATOM 709 N N . PRO A 1 93 ? -11.328 -14.782 1.871 1.00 76.88 93 PRO A N 1
ATOM 710 C CA . PRO A 1 93 ? -12.175 -15.420 0.874 1.00 76.88 93 PRO A CA 1
ATOM 711 C C . PRO A 1 93 ? -11.406 -16.524 0.134 1.00 76.88 93 PRO A C 1
ATOM 713 O O . PRO A 1 93 ? -10.272 -16.306 -0.294 1.00 76.88 93 PRO A O 1
ATOM 716 N N . ASP A 1 94 ? -12.043 -17.669 -0.117 1.00 78.88 94 ASP A N 1
ATOM 717 C CA . ASP A 1 94 ? -11.444 -18.755 -0.914 1.00 78.88 94 ASP A CA 1
ATOM 718 C C . ASP A 1 94 ? -11.070 -18.304 -2.338 1.00 78.88 94 ASP A C 1
ATOM 720 O O . ASP A 1 94 ? -10.195 -18.886 -2.979 1.00 78.88 94 ASP A O 1
ATOM 724 N N . SER A 1 95 ? -11.685 -17.223 -2.832 1.00 72.44 95 SER A N 1
ATOM 725 C CA . SER A 1 95 ? -11.369 -16.616 -4.128 1.00 72.44 95 SER A CA 1
ATOM 726 C C . SER A 1 95 ? -9.955 -16.029 -4.218 1.00 72.44 95 SER A C 1
ATOM 728 O O . SER A 1 95 ? -9.499 -15.752 -5.326 1.00 72.44 95 SER A O 1
ATOM 730 N N . LEU A 1 96 ? -9.243 -15.861 -3.096 1.00 77.25 96 LEU A N 1
ATOM 731 C CA . LEU A 1 96 ? -7.845 -15.420 -3.090 1.00 77.25 96 LEU A CA 1
ATOM 732 C C . LEU A 1 96 ? -6.860 -16.566 -3.370 1.00 77.25 96 LEU A C 1
ATOM 734 O O . LEU A 1 96 ? -5.697 -16.304 -3.687 1.00 77.25 96 LEU A O 1
ATOM 738 N N . ALA A 1 97 ? -7.291 -17.829 -3.295 1.00 80.19 97 ALA A N 1
ATOM 739 C CA . ALA A 1 97 ? -6.424 -18.969 -3.569 1.00 80.19 97 ALA A CA 1
ATOM 740 C C . ALA A 1 97 ? -5.997 -18.990 -5.052 1.00 80.19 97 ALA A C 1
ATOM 742 O O . ALA A 1 97 ? -6.801 -19.242 -5.948 1.00 80.19 97 ALA A O 1
ATOM 743 N N . GLY A 1 98 ? -4.713 -18.721 -5.318 1.00 81.25 98 GLY A N 1
ATOM 744 C CA . GLY A 1 98 ? -4.164 -18.641 -6.681 1.00 81.25 98 GLY A CA 1
ATOM 745 C C . GLY A 1 98 ? -4.417 -17.306 -7.390 1.00 81.25 98 GLY A C 1
ATOM 746 O O . GLY A 1 98 ? -4.260 -17.214 -8.609 1.00 81.25 98 GLY A O 1
ATOM 747 N N . CYS A 1 99 ? -4.809 -16.283 -6.634 1.00 88.19 99 CYS A N 1
ATOM 748 C CA . CYS A 1 99 ? -5.004 -14.929 -7.119 1.00 88.19 99 CYS A CA 1
ATOM 749 C C . CYS A 1 99 ? -3.680 -14.153 -7.178 1.00 88.19 99 CYS A C 1
ATOM 751 O O . CYS A 1 99 ? -2.897 -14.177 -6.227 1.00 88.19 99 CYS A O 1
ATOM 753 N N . LEU A 1 100 ? -3.451 -13.422 -8.268 1.00 89.88 100 LEU A N 1
ATOM 754 C CA . LEU A 1 100 ? -2.461 -12.349 -8.318 1.00 89.88 100 LEU A CA 1
ATOM 755 C C . LEU A 1 100 ? -3.187 -11.036 -8.017 1.00 89.88 100 LEU A C 1
ATOM 757 O O . LEU A 1 100 ? -4.227 -10.747 -8.611 1.00 89.88 100 LEU A O 1
ATOM 761 N N . LEU A 1 101 ? -2.659 -10.229 -7.103 1.00 89.81 101 LEU A N 1
ATOM 762 C CA . LEU A 1 101 ? -3.254 -8.932 -6.802 1.00 89.81 101 LEU A CA 1
ATOM 763 C C . LEU A 1 101 ? -2.746 -7.898 -7.797 1.00 89.81 101 LEU A C 1
ATOM 765 O O . LEU A 1 101 ? -1.547 -7.813 -8.039 1.00 89.81 101 LEU A O 1
ATOM 769 N N . THR A 1 102 ? -3.643 -7.069 -8.318 1.00 89.94 102 THR A N 1
ATOM 770 C CA . THR A 1 102 ? -3.273 -5.817 -8.983 1.00 89.94 102 THR A CA 1
ATOM 771 C C . THR A 1 102 ? -3.959 -4.651 -8.298 1.00 89.94 102 THR A C 1
ATOM 773 O O . THR A 1 102 ? -5.110 -4.755 -7.873 1.00 89.94 102 THR A O 1
ATOM 776 N N . ALA A 1 103 ? -3.258 -3.528 -8.208 1.00 85.94 103 ALA A N 1
ATOM 777 C CA . ALA A 1 103 ? -3.768 -2.301 -7.614 1.00 85.94 103 ALA A CA 1
ATOM 778 C C . ALA A 1 103 ? -4.011 -1.243 -8.693 1.00 85.94 103 ALA A C 1
ATOM 780 O O . ALA A 1 103 ? -3.265 -1.158 -9.669 1.00 85.94 103 ALA A O 1
ATOM 781 N N . ARG A 1 104 ? -5.043 -0.419 -8.501 1.00 81.25 104 ARG A N 1
ATOM 782 C CA . ARG A 1 104 ? -5.261 0.824 -9.253 1.00 81.25 104 ARG A CA 1
ATOM 783 C C . ARG A 1 104 ? -5.368 2.003 -8.296 1.00 81.25 104 ARG A C 1
ATOM 785 O O . ARG A 1 104 ? -5.886 1.842 -7.191 1.00 81.25 104 ARG A O 1
ATOM 792 N N . GLY A 1 105 ? -4.918 3.171 -8.755 1.00 74.00 105 GLY A N 1
ATOM 793 C CA . GLY A 1 105 ? -4.888 4.388 -7.941 1.00 74.00 105 GLY A CA 1
ATOM 794 C C . GLY A 1 105 ? -3.792 4.342 -6.879 1.00 74.00 105 GLY A C 1
ATOM 795 O O . GLY A 1 105 ? -4.020 4.708 -5.735 1.00 74.00 105 GLY A O 1
ATOM 796 N N . LEU A 1 106 ? -2.614 3.810 -7.228 1.00 72.56 106 LEU A N 1
ATOM 797 C CA . LEU A 1 106 ? -1.466 3.775 -6.313 1.00 72.56 106 LEU A CA 1
ATOM 798 C C . LEU A 1 106 ? -0.816 5.155 -6.125 1.00 72.56 106 LEU A C 1
ATOM 800 O O . LEU A 1 106 ? 0.012 5.315 -5.230 1.00 72.56 106 LEU A O 1
ATOM 804 N N . ASP A 1 107 ? -1.170 6.136 -6.957 1.00 68.44 107 ASP A N 1
ATOM 805 C CA . ASP A 1 107 ? -0.734 7.527 -6.835 1.00 68.44 107 ASP A CA 1
ATOM 806 C C . ASP A 1 107 ? -1.222 8.169 -5.525 1.00 68.44 107 ASP A C 1
ATOM 808 O O . ASP A 1 107 ? -0.499 8.950 -4.900 1.00 68.44 107 ASP A O 1
ATOM 812 N N . GLN A 1 108 ? -2.430 7.807 -5.087 1.00 66.38 108 GLN A N 1
ATOM 813 C CA . GLN A 1 108 ? -3.045 8.253 -3.842 1.00 66.38 108 GLN A CA 1
ATOM 814 C C . GLN A 1 108 ? -3.568 7.044 -3.079 1.00 66.38 108 GLN A C 1
ATOM 816 O O . GLN A 1 108 ? -4.670 6.568 -3.327 1.00 66.38 108 GLN A O 1
ATOM 821 N N . MET A 1 109 ? -2.775 6.574 -2.111 1.00 67.44 109 MET A N 1
ATOM 822 C CA . MET A 1 109 ? -3.207 5.522 -1.193 1.00 67.44 109 MET A CA 1
ATOM 823 C C . MET A 1 109 ? -4.279 6.044 -0.231 1.00 67.44 109 MET A C 1
ATOM 825 O O . MET A 1 109 ? -3.989 6.428 0.903 1.00 67.44 109 MET A O 1
ATOM 829 N N . ASP A 1 110 ? -5.518 6.065 -0.709 1.00 71.88 110 ASP A N 1
ATOM 830 C CA . ASP A 1 110 ? -6.719 6.448 0.023 1.00 71.88 110 ASP A CA 1
ATOM 831 C C . ASP A 1 110 ? -7.855 5.423 -0.178 1.00 71.88 110 ASP A C 1
ATOM 833 O O . ASP A 1 110 ? -7.643 4.316 -0.680 1.00 71.88 110 ASP A O 1
ATOM 837 N N . GLU A 1 111 ? -9.074 5.785 0.227 1.00 71.25 111 GLU A N 1
ATOM 838 C CA . GLU A 1 111 ? -10.286 4.959 0.108 1.00 71.25 111 GLU A CA 1
ATOM 839 C C . GLU A 1 111 ? -10.659 4.575 -1.338 1.00 71.25 111 GLU A C 1
ATOM 841 O O . GLU A 1 111 ? -11.487 3.688 -1.541 1.00 71.25 111 GLU A O 1
ATOM 846 N N . ARG A 1 112 ? -10.074 5.229 -2.347 1.00 75.88 112 ARG A N 1
ATOM 847 C CA . ARG A 1 112 ? -10.281 4.947 -3.775 1.00 75.88 112 ARG A CA 1
ATOM 848 C C . ARG A 1 112 ? -9.324 3.883 -4.296 1.00 75.88 112 ARG A C 1
ATOM 850 O O . ARG A 1 112 ? -9.571 3.330 -5.372 1.00 75.88 112 ARG A O 1
ATOM 857 N N . THR A 1 113 ? -8.265 3.572 -3.547 1.00 78.50 113 THR A N 1
ATOM 858 C CA . THR A 1 113 ? -7.331 2.500 -3.900 1.00 78.50 113 THR A CA 1
ATOM 859 C C . THR A 1 113 ? -8.090 1.185 -3.924 1.00 78.50 113 THR A C 1
ATOM 861 O O . THR A 1 113 ? -8.577 0.708 -2.896 1.00 78.50 113 THR A O 1
ATOM 864 N N . THR A 1 114 ? -8.199 0.595 -5.110 1.00 81.56 114 THR A N 1
ATOM 865 C CA . THR A 1 114 ? -8.940 -0.652 -5.299 1.00 81.56 114 THR A CA 1
ATOM 866 C C . THR A 1 114 ? -7.978 -1.738 -5.737 1.00 81.56 114 THR A C 1
ATOM 868 O O . THR A 1 114 ? -7.236 -1.570 -6.710 1.00 81.56 114 THR A O 1
ATOM 871 N N . PHE A 1 115 ? -8.010 -2.860 -5.025 1.00 88.25 115 PHE A N 1
ATOM 872 C CA . PHE A 1 115 ? -7.300 -4.064 -5.417 1.00 88.25 115 PHE A CA 1
ATOM 873 C C . PHE A 1 115 ? -8.264 -4.965 -6.164 1.00 88.25 115 PHE A C 1
ATOM 875 O O . PHE A 1 115 ? -9.435 -5.094 -5.810 1.00 88.25 115 PHE A O 1
ATOM 882 N N . THR A 1 116 ? -7.764 -5.577 -7.222 1.00 88.69 116 THR A N 1
ATOM 883 C CA . THR A 1 116 ? -8.534 -6.527 -8.016 1.00 88.69 116 THR A CA 1
ATOM 884 C C . THR A 1 116 ? -7.746 -7.804 -8.158 1.00 88.69 116 THR A C 1
ATOM 886 O O . THR A 1 116 ? -6.511 -7.790 -8.219 1.00 88.69 116 THR A O 1
ATOM 889 N N . CYS A 1 117 ? -8.475 -8.908 -8.169 1.00 89.50 117 CYS A N 1
ATOM 890 C CA . CYS A 1 117 ? -7.888 -10.212 -8.363 1.00 89.50 117 CYS A CA 1
ATOM 891 C C . CYS A 1 117 ? -7.740 -10.511 -9.856 1.00 89.50 117 CYS A C 1
ATOM 893 O O . CYS A 1 117 ? -8.723 -10.489 -10.597 1.00 89.50 117 CYS A O 1
ATOM 895 N N . VAL A 1 118 ? -6.526 -10.833 -10.302 1.00 88.50 118 VAL A N 1
ATOM 896 C CA . VAL A 1 118 ? -6.266 -11.308 -11.667 1.00 88.50 118 VAL A CA 1
ATOM 897 C C . VAL A 1 118 ? -5.689 -12.715 -11.632 1.00 88.50 118 VAL A C 1
ATOM 899 O O . VAL A 1 118 ? -4.925 -13.077 -10.735 1.00 88.50 118 VAL A O 1
ATOM 902 N N . LYS A 1 119 ? -6.074 -13.553 -12.598 1.00 88.88 119 LYS A N 1
ATOM 903 C CA . LYS A 1 119 ? -5.536 -14.911 -12.686 1.00 88.88 119 LYS A CA 1
ATOM 904 C C . LYS A 1 119 ? -4.203 -14.889 -13.433 1.00 88.88 119 LYS A C 1
ATOM 906 O O . LYS A 1 119 ? -4.032 -14.091 -14.355 1.00 88.88 119 LYS A O 1
ATOM 911 N N . PRO A 1 120 ? -3.285 -15.825 -13.139 1.00 83.38 120 PRO A N 1
ATOM 912 C CA . PRO A 1 120 ? -2.021 -15.938 -13.867 1.00 83.38 120 PRO A CA 1
ATOM 913 C C . PRO A 1 120 ? -2.212 -16.054 -15.385 1.00 83.38 120 PRO A C 1
ATOM 915 O O . PRO A 1 120 ? -1.459 -15.459 -16.154 1.00 83.38 120 PRO A O 1
ATOM 918 N N . ALA A 1 121 ? -3.266 -16.752 -15.821 1.00 82.19 121 ALA A N 1
ATOM 919 C CA . ALA A 1 121 ? -3.608 -16.904 -17.235 1.00 82.19 121 ALA A CA 1
ATOM 920 C C . ALA A 1 121 ? -3.890 -15.562 -17.940 1.00 82.19 121 ALA A C 1
ATOM 922 O O . ALA A 1 121 ? -3.518 -15.399 -19.100 1.00 82.19 121 ALA A O 1
ATOM 923 N N . ASP A 1 122 ? -4.467 -14.587 -17.231 1.00 78.62 122 ASP A N 1
ATOM 924 C CA . ASP A 1 122 ? -4.808 -13.267 -17.779 1.00 78.62 122 ASP A CA 1
ATOM 925 C C . ASP A 1 122 ? -3.576 -12.348 -17.883 1.00 78.62 122 ASP A C 1
ATOM 927 O O . ASP A 1 122 ? -3.570 -11.364 -18.625 1.00 78.62 122 ASP A O 1
ATOM 931 N N . THR A 1 123 ? -2.493 -12.685 -17.173 1.00 77.44 123 THR A N 1
ATOM 932 C CA . THR A 1 123 ? -1.251 -11.894 -17.155 1.00 77.44 123 THR A CA 1
ATOM 933 C C . THR A 1 123 ? -0.247 -12.266 -18.252 1.00 77.44 123 THR A C 1
ATOM 935 O O . THR A 1 123 ? 0.691 -11.512 -18.510 1.00 77.44 123 THR A O 1
ATOM 938 N N . ALA A 1 124 ? -0.458 -13.374 -18.971 1.00 72.81 124 ALA A N 1
ATOM 939 C CA . ALA A 1 124 ? 0.523 -13.941 -19.902 1.00 72.81 124 ALA A CA 1
ATOM 940 C C . ALA A 1 124 ? 0.865 -13.066 -21.134 1.00 72.81 124 ALA A C 1
ATOM 942 O O . ALA A 1 124 ? 1.863 -13.328 -21.800 1.00 72.81 124 ALA A O 1
ATOM 943 N N . GLY A 1 125 ? 0.081 -12.024 -21.444 1.00 68.94 125 GLY A N 1
ATOM 944 C CA . GLY A 1 125 ? 0.284 -11.175 -22.633 1.00 68.94 125 GLY A CA 1
ATOM 945 C C . GLY A 1 125 ? 0.493 -9.677 -22.375 1.00 68.94 125 GLY A C 1
ATOM 946 O O . GLY A 1 125 ? 0.720 -8.933 -23.324 1.00 68.94 125 GLY A O 1
ATOM 947 N N . GLY A 1 126 ? 0.399 -9.209 -21.124 1.00 68.38 126 GLY A N 1
ATOM 948 C CA . GLY A 1 126 ? 0.177 -7.782 -20.820 1.00 68.38 126 GLY A CA 1
ATOM 949 C C . GLY A 1 126 ? 1.378 -6.973 -20.317 1.00 68.38 126 GLY A C 1
ATOM 950 O O . GLY A 1 126 ? 1.200 -5.829 -19.907 1.00 68.38 126 GLY A 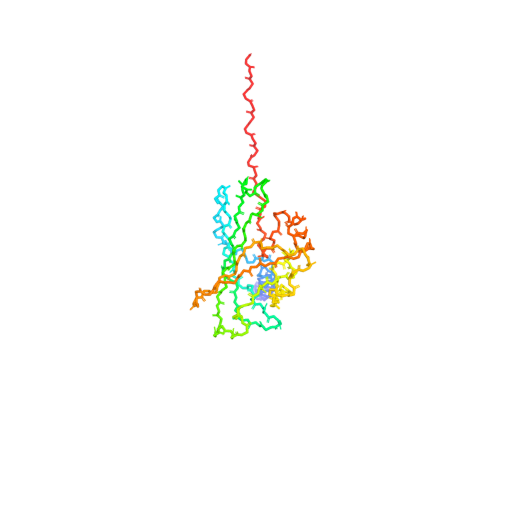O 1
ATOM 951 N N . GLY A 1 127 ? 2.591 -7.537 -20.299 1.00 80.19 127 GLY A N 1
ATOM 952 C CA . GLY A 1 127 ? 3.751 -6.850 -19.709 1.00 80.19 127 GLY A CA 1
ATOM 953 C C . GLY A 1 127 ? 3.629 -6.658 -18.192 1.00 80.19 127 GLY A C 1
ATOM 954 O O . GLY A 1 127 ? 4.137 -5.679 -17.646 1.00 80.19 127 GLY A O 1
ATOM 955 N N . TRP A 1 128 ? 2.933 -7.581 -17.530 1.00 87.06 128 TRP A N 1
ATOM 956 C CA . TRP A 1 128 ? 2.781 -7.616 -16.083 1.00 87.06 128 TRP A CA 1
ATOM 957 C C . TRP A 1 128 ? 4.111 -7.942 -15.416 1.00 87.06 128 TRP A C 1
ATOM 959 O O . TRP A 1 128 ? 4.839 -8.834 -15.858 1.00 87.06 128 TRP A O 1
ATOM 969 N N . ARG A 1 129 ? 4.424 -7.228 -14.338 1.00 85.88 129 ARG A N 1
ATOM 970 C CA . ARG A 1 129 ? 5.623 -7.474 -13.542 1.00 85.88 129 ARG A CA 1
ATOM 971 C C . ARG A 1 129 ? 5.257 -7.542 -12.075 1.00 85.88 129 ARG A C 1
ATOM 973 O O . ARG A 1 129 ? 4.505 -6.708 -11.576 1.00 85.88 129 ARG A O 1
ATOM 980 N N . GLU A 1 130 ? 5.815 -8.530 -11.395 1.00 88.50 130 GLU A N 1
ATOM 981 C CA . GLU A 1 130 ? 5.752 -8.602 -9.943 1.00 88.50 130 GLU A CA 1
ATOM 982 C C . GLU A 1 130 ? 6.578 -7.460 -9.350 1.00 88.50 130 GLU A C 1
ATOM 984 O O . GLU A 1 130 ? 7.745 -7.268 -9.707 1.00 88.50 130 GLU A O 1
ATOM 989 N N . VAL A 1 131 ? 5.945 -6.684 -8.476 1.00 86.56 131 VAL A N 1
ATOM 990 C CA . VAL A 1 131 ? 6.563 -5.548 -7.776 1.00 86.56 131 VAL A CA 1
ATOM 991 C C . VAL A 1 131 ? 6.715 -5.803 -6.281 1.00 86.56 131 VAL A C 1
ATOM 993 O O . VAL A 1 131 ? 7.404 -5.055 -5.590 1.00 86.56 131 VAL A O 1
ATOM 996 N N . GLY A 1 132 ? 6.094 -6.864 -5.770 1.00 88.62 132 GLY A N 1
ATOM 997 C CA . GLY A 1 132 ? 6.180 -7.252 -4.373 1.00 88.62 132 GLY A CA 1
ATOM 998 C C . GLY A 1 132 ? 5.010 -8.129 -3.959 1.00 88.62 132 GLY A C 1
ATOM 999 O O . GLY A 1 132 ? 4.532 -8.930 -4.759 1.00 88.62 132 GLY A O 1
ATOM 1000 N N . PHE A 1 133 ? 4.557 -7.998 -2.716 1.00 90.38 133 PHE A N 1
ATOM 1001 C CA . PHE A 1 133 ? 3.525 -8.867 -2.156 1.00 90.38 133 PHE A CA 1
ATOM 1002 C C . PHE A 1 133 ? 2.686 -8.184 -1.076 1.00 90.38 133 PHE A C 1
ATOM 1004 O O . PHE A 1 133 ? 3.088 -7.202 -0.454 1.00 90.38 133 PHE A O 1
ATOM 1011 N N . VAL A 1 134 ? 1.497 -8.735 -0.862 1.00 88.56 134 VAL A N 1
ATOM 1012 C CA . VAL A 1 134 ? 0.561 -8.357 0.190 1.00 88.56 134 VAL A CA 1
ATOM 1013 C C . VAL A 1 134 ? 0.459 -9.516 1.171 1.00 88.56 134 VAL A C 1
ATOM 1015 O O . VAL A 1 134 ? 0.070 -10.623 0.803 1.00 88.56 134 VAL A O 1
ATOM 1018 N N . GLU A 1 135 ? 0.819 -9.261 2.418 1.00 90.44 135 GLU A N 1
ATOM 1019 C CA . GLU A 1 135 ? 0.707 -10.189 3.532 1.00 90.44 135 GLU A CA 1
ATOM 1020 C C . GLU A 1 135 ? -0.559 -9.891 4.342 1.00 90.44 135 GLU A C 1
ATOM 1022 O O . GLU A 1 135 ? -0.810 -8.756 4.763 1.00 90.44 135 GLU A O 1
ATOM 1027 N N . PHE A 1 136 ? -1.357 -10.930 4.578 1.00 88.44 136 PHE A N 1
ATOM 1028 C CA . PHE A 1 136 ? -2.585 -10.858 5.362 1.00 88.44 136 PHE A CA 1
ATOM 1029 C C . PHE A 1 136 ? -2.320 -11.303 6.800 1.00 88.44 136 PHE A C 1
ATOM 1031 O O . PHE A 1 136 ? -2.270 -12.500 7.116 1.00 88.44 136 PHE A O 1
ATOM 1038 N N . ASP A 1 137 ? -2.185 -10.316 7.680 1.00 85.62 137 ASP A N 1
ATOM 1039 C CA . ASP A 1 137 ? -1.943 -10.518 9.101 1.00 85.62 137 ASP A CA 1
ATOM 1040 C C . ASP A 1 137 ? -3.127 -11.250 9.754 1.00 85.62 137 ASP A C 1
ATOM 1042 O O . ASP A 1 137 ? -4.295 -10.936 9.509 1.00 85.62 137 ASP A O 1
ATOM 1046 N N . GLY A 1 138 ? -2.815 -12.258 10.567 1.00 80.19 138 GLY A N 1
ATOM 1047 C CA . GLY A 1 138 ? -3.778 -13.193 11.156 1.00 80.19 138 GLY A CA 1
ATOM 1048 C C . GLY A 1 138 ? -4.038 -14.462 10.337 1.00 80.19 138 GLY A C 1
ATOM 1049 O O . GLY A 1 138 ? -4.485 -15.452 10.908 1.00 80.19 138 GLY A O 1
ATOM 1050 N N . THR A 1 139 ? -3.711 -14.479 9.039 1.00 79.44 139 THR A N 1
ATOM 1051 C CA . THR A 1 139 ? -3.841 -15.688 8.196 1.00 79.44 139 THR A CA 1
ATOM 1052 C C . THR A 1 139 ? -2.495 -16.244 7.738 1.00 79.44 139 THR A C 1
ATOM 1054 O O . THR A 1 139 ? -2.405 -17.426 7.421 1.00 79.44 139 THR A O 1
ATOM 1057 N N . GLY A 1 140 ? -1.451 -15.405 7.697 1.00 80.06 140 GLY A N 1
ATOM 1058 C CA . GLY A 1 140 ? -0.132 -15.773 7.170 1.00 80.06 140 GLY A CA 1
ATOM 1059 C C . GLY A 1 140 ? -0.115 -15.974 5.651 1.00 80.06 140 GLY A C 1
ATOM 1060 O O . GLY A 1 140 ? 0.859 -16.489 5.106 1.00 80.06 140 GLY A O 1
ATOM 1061 N N . THR A 1 141 ? -1.193 -15.597 4.958 1.00 84.56 141 THR A N 1
ATOM 1062 C CA . THR A 1 141 ? -1.287 -15.731 3.504 1.00 84.56 141 THR A CA 1
ATOM 1063 C C . THR A 1 141 ? -0.539 -14.583 2.844 1.00 84.56 141 THR A C 1
ATOM 1065 O O . THR A 1 141 ? -0.773 -13.418 3.171 1.00 84.56 141 THR A O 1
ATOM 1068 N N . VAL A 1 142 ? 0.335 -14.909 1.895 1.00 88.56 142 VAL A N 1
ATOM 1069 C CA . VAL A 1 142 ? 1.096 -13.935 1.109 1.00 88.56 142 VAL A CA 1
ATOM 1070 C C . VAL A 1 142 ? 0.645 -14.031 -0.341 1.00 88.56 142 VAL A C 1
ATOM 1072 O O . VAL A 1 142 ? 0.730 -15.100 -0.946 1.00 88.56 142 VAL A O 1
ATOM 1075 N N . LEU A 1 143 ? 0.153 -12.922 -0.893 1.00 89.75 143 LEU A N 1
ATOM 1076 C CA . LEU A 1 143 ? -0.262 -12.831 -2.289 1.00 89.75 143 LEU A CA 1
ATOM 1077 C C . LEU A 1 143 ? 0.701 -11.928 -3.066 1.00 89.75 143 LEU A C 1
ATOM 1079 O O . LEU A 1 143 ? 0.966 -10.808 -2.628 1.00 89.75 143 LEU A O 1
ATOM 1083 N N . PRO A 1 144 ? 1.204 -12.362 -4.229 1.00 90.69 144 PRO A N 1
ATOM 1084 C CA . PRO A 1 144 ? 2.049 -11.522 -5.066 1.00 90.69 144 PRO A CA 1
ATOM 1085 C C . PRO A 1 144 ? 1.248 -10.345 -5.634 1.00 90.69 144 PRO A C 1
ATOM 1087 O O . PRO A 1 144 ? 0.109 -10.493 -6.089 1.00 90.69 144 PRO A O 1
ATOM 1090 N N . LEU A 1 145 ? 1.875 -9.173 -5.620 1.00 89.25 145 LEU A N 1
ATOM 1091 C CA . LEU A 1 145 ? 1.371 -7.953 -6.225 1.00 89.25 145 LEU A CA 1
ATOM 1092 C C . LEU A 1 145 ? 2.030 -7.776 -7.590 1.00 89.25 145 LEU A C 1
ATOM 1094 O O . LEU A 1 145 ? 3.249 -7.605 -7.707 1.00 89.25 145 LEU A O 1
ATOM 1098 N N . VAL A 1 146 ? 1.202 -7.791 -8.623 1.00 90.88 146 VAL A N 1
ATOM 1099 C CA . VAL A 1 146 ? 1.598 -7.548 -10.003 1.00 90.88 146 VAL A CA 1
ATOM 1100 C C . VAL A 1 146 ? 1.043 -6.212 -10.464 1.00 90.88 146 VAL A C 1
ATOM 1102 O O . VAL A 1 146 ? -0.077 -5.833 -10.131 1.00 90.88 146 VAL A O 1
ATOM 1105 N N . LEU A 1 147 ? 1.840 -5.495 -11.244 1.00 87.81 147 LEU A N 1
ATOM 1106 C CA . LEU A 1 147 ? 1.418 -4.265 -11.899 1.00 87.81 147 LEU A CA 1
ATOM 1107 C C . LEU A 1 147 ? 1.642 -4.390 -13.398 1.00 87.81 147 LEU A C 1
ATOM 1109 O O . LEU A 1 147 ? 2.608 -5.011 -13.855 1.00 87.81 147 LEU A O 1
ATOM 1113 N N . ASP A 1 148 ? 0.736 -3.795 -14.161 1.00 88.19 148 ASP A N 1
ATOM 1114 C CA . ASP A 1 148 ? 0.912 -3.620 -15.591 1.00 88.19 148 ASP A CA 1
ATOM 1115 C C . ASP A 1 148 ? 1.912 -2.485 -15.873 1.00 88.19 148 ASP A C 1
ATOM 1117 O O . ASP A 1 148 ? 2.405 -1.782 -14.984 1.00 88.19 148 ASP A O 1
ATOM 1121 N N . SER A 1 149 ? 2.240 -2.296 -17.148 1.00 83.44 149 SER A N 1
ATOM 1122 C CA . SER A 1 149 ? 3.154 -1.227 -17.561 1.00 83.44 149 SER A CA 1
ATOM 1123 C C . SER A 1 149 ? 2.663 0.180 -17.183 1.00 83.44 149 SER A C 1
ATO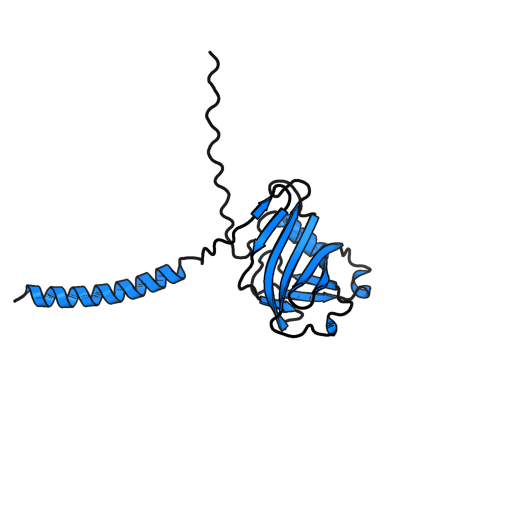M 1125 O O . SER A 1 149 ? 3.493 1.062 -16.948 1.00 83.44 149 SER A O 1
ATOM 1127 N N . ALA A 1 150 ? 1.345 0.391 -17.089 1.00 80.94 150 ALA A N 1
ATOM 1128 C CA . ALA A 1 150 ? 0.752 1.659 -16.680 1.00 80.94 150 ALA A CA 1
ATOM 1129 C C . ALA A 1 150 ? 0.958 1.909 -15.180 1.00 80.94 150 ALA A C 1
ATOM 1131 O O . ALA A 1 1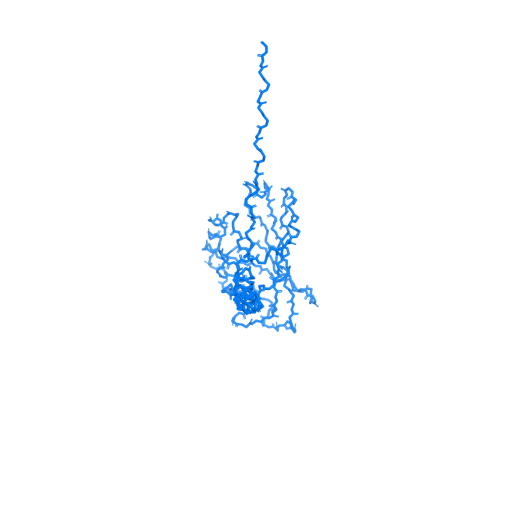50 ? 1.505 2.950 -14.821 1.00 80.94 150 ALA A O 1
ATOM 1132 N N . GLY A 1 151 ? 0.642 0.933 -14.327 1.00 77.50 151 GLY A N 1
ATOM 1133 C CA . GLY A 1 151 ? 0.864 0.992 -12.884 1.00 77.50 151 GLY A CA 1
ATOM 1134 C C . GLY A 1 151 ? 2.346 1.093 -12.526 1.00 77.50 151 GLY A C 1
ATOM 1135 O O . GLY A 1 151 ? 2.722 1.878 -11.662 1.00 77.50 151 GLY A O 1
ATOM 1136 N N . LEU A 1 152 ? 3.229 0.397 -13.251 1.00 77.69 152 LEU A N 1
ATOM 1137 C CA . LEU A 1 152 ? 4.682 0.565 -13.109 1.00 77.69 152 LEU A CA 1
ATOM 1138 C C . LEU A 1 152 ? 5.144 1.976 -13.476 1.00 77.69 152 LEU A C 1
ATOM 1140 O O . LEU A 1 152 ? 6.043 2.530 -12.842 1.00 77.69 152 LEU A O 1
ATOM 1144 N N . ARG A 1 153 ? 4.567 2.560 -14.529 1.00 76.56 153 ARG A N 1
ATOM 1145 C CA . ARG A 1 153 ? 4.893 3.922 -14.952 1.00 76.56 153 ARG A CA 1
ATOM 1146 C C . ARG A 1 153 ? 4.375 4.942 -13.948 1.00 76.56 153 ARG A C 1
ATOM 1148 O O . ARG A 1 153 ? 5.090 5.897 -13.671 1.00 76.56 153 ARG A O 1
ATOM 1155 N N . GLU A 1 154 ? 3.196 4.731 -13.385 1.00 70.94 154 GLU A N 1
ATOM 1156 C CA . GLU A 1 154 ? 2.630 5.550 -12.316 1.00 70.94 154 GLU A CA 1
ATOM 1157 C C . GLU A 1 154 ? 3.519 5.498 -11.067 1.00 70.94 154 GLU A C 1
ATOM 1159 O O . GLU A 1 154 ? 3.992 6.537 -10.609 1.00 70.94 154 GLU A O 1
ATOM 1164 N N . LEU A 1 155 ? 3.901 4.296 -10.623 1.00 70.62 155 LEU A N 1
ATOM 1165 C CA . LEU A 1 155 ? 4.808 4.090 -9.489 1.00 70.62 155 LEU A CA 1
ATOM 1166 C C . LEU A 1 155 ? 6.179 4.760 -9.702 1.00 70.62 155 LEU A C 1
ATOM 1168 O O . LEU A 1 155 ? 6.759 5.325 -8.776 1.00 70.62 155 LEU A O 1
ATOM 1172 N N . ARG A 1 156 ? 6.692 4.744 -10.940 1.00 68.56 156 ARG A N 1
ATOM 1173 C CA . ARG A 1 156 ? 7.937 5.436 -11.318 1.00 68.56 156 ARG A CA 1
ATOM 1174 C C . ARG A 1 156 ? 7.789 6.949 -11.424 1.00 68.56 156 ARG A C 1
ATOM 1176 O O . ARG A 1 156 ? 8.729 7.671 -11.112 1.00 68.56 156 ARG A O 1
ATOM 1183 N N . THR A 1 157 ? 6.653 7.438 -11.911 1.00 66.06 157 THR A N 1
ATOM 1184 C CA . THR A 1 157 ? 6.428 8.879 -12.102 1.00 66.06 157 THR A CA 1
ATOM 1185 C C . THR A 1 157 ? 6.171 9.557 -10.759 1.00 66.06 157 THR A C 1
ATOM 1187 O O . THR A 1 157 ? 6.651 10.662 -10.531 1.00 66.06 157 THR A O 1
ATOM 1190 N N . HIS A 1 158 ? 5.525 8.850 -9.831 1.00 59.62 158 HIS A N 1
ATOM 1191 C CA . HIS A 1 158 ? 5.300 9.282 -8.452 1.00 59.62 158 HIS A CA 1
ATOM 1192 C C . HIS A 1 158 ? 6.417 8.844 -7.493 1.00 59.62 158 HIS A C 1
ATOM 1194 O O . HIS A 1 158 ? 6.184 8.745 -6.285 1.00 59.62 158 HIS A O 1
ATOM 1200 N N . ARG A 1 159 ? 7.639 8.630 -8.025 1.00 51.00 159 ARG A N 1
ATOM 1201 C CA . ARG A 1 159 ? 8.893 8.488 -7.261 1.00 51.00 159 ARG A CA 1
ATOM 1202 C C . ARG A 1 159 ? 8.824 9.389 -6.023 1.00 51.00 159 ARG A C 1
ATOM 1204 O O . ARG A 1 159 ? 8.796 10.609 -6.141 1.00 51.00 159 ARG A O 1
ATOM 1211 N N . ALA A 1 160 ? 8.780 8.771 -4.848 1.00 44.56 160 ALA A N 1
ATOM 1212 C CA . ALA A 1 160 ? 8.869 9.435 -3.548 1.00 44.56 160 ALA A CA 1
ATOM 1213 C C . ALA A 1 160 ? 7.677 10.297 -3.080 1.00 44.56 160 ALA A C 1
ATOM 1215 O O . ALA A 1 160 ? 7.816 11.032 -2.110 1.00 44.56 160 ALA A O 1
ATOM 1216 N N . THR A 1 161 ? 6.482 10.168 -3.658 1.00 40.12 161 THR A N 1
ATOM 1217 C CA . THR A 1 161 ? 5.258 10.588 -2.952 1.00 40.12 161 THR A CA 1
ATOM 1218 C C . THR A 1 161 ? 4.256 9.455 -2.954 1.00 40.12 161 THR A C 1
ATOM 1220 O O . THR A 1 161 ? 3.164 9.566 -3.498 1.00 40.12 161 THR A O 1
ATOM 1223 N N . VAL A 1 162 ? 4.587 8.373 -2.244 1.00 43.66 162 VAL A N 1
ATOM 1224 C CA . VAL A 1 162 ? 3.516 7.627 -1.583 1.00 43.66 162 VAL A CA 1
ATOM 1225 C C . VAL A 1 162 ? 2.957 8.585 -0.531 1.00 43.66 162 VAL A C 1
ATOM 1227 O O . VAL A 1 162 ? 3.360 8.584 0.630 1.00 43.66 162 VAL A O 1
ATOM 1230 N N . LYS A 1 163 ? 2.080 9.494 -0.966 1.00 39.88 163 LYS A N 1
ATOM 1231 C CA . LYS A 1 163 ? 1.225 10.275 -0.085 1.00 39.88 163 LYS A CA 1
ATOM 1232 C C . LYS A 1 163 ? 0.226 9.277 0.469 1.00 39.88 163 LYS A C 1
ATOM 1234 O O . LYS A 1 163 ? -0.911 9.208 0.020 1.00 39.88 163 LYS A O 1
ATOM 1239 N N . VAL A 1 164 ? 0.666 8.469 1.430 1.00 41.12 164 VAL A N 1
ATOM 1240 C CA . VAL A 1 164 ? -0.192 7.592 2.233 1.00 41.12 164 VAL A CA 1
ATOM 1241 C C . VAL A 1 164 ? -1.069 8.462 3.144 1.00 41.12 164 VAL A C 1
ATOM 1243 O O . VAL A 1 164 ? -1.034 8.304 4.350 1.00 41.12 164 VAL A O 1
ATOM 1246 N N . GLY A 1 165 ? -1.699 9.535 2.655 1.00 31.70 165 GLY A N 1
ATOM 1247 C CA . GLY A 1 165 ? -2.278 10.580 3.515 1.00 31.70 165 GLY A CA 1
ATOM 1248 C C . GLY A 1 165 ? -1.329 11.118 4.611 1.00 31.70 165 GLY A C 1
ATOM 1249 O O . GLY A 1 165 ? -1.772 11.806 5.525 1.00 31.70 165 GLY A O 1
ATOM 1250 N N . ILE A 1 166 ? -0.035 10.794 4.538 1.00 37.34 166 ILE A N 1
ATOM 1251 C CA . ILE A 1 166 ? 1.024 11.219 5.434 1.00 37.34 166 ILE A CA 1
ATOM 1252 C C . ILE A 1 166 ? 1.824 12.185 4.577 1.00 37.34 166 ILE A C 1
ATOM 1254 O O . ILE A 1 166 ? 2.540 11.773 3.664 1.00 37.34 166 ILE A O 1
ATOM 1258 N N . ASP A 1 167 ? 1.657 13.482 4.834 1.00 32.91 167 ASP A N 1
ATOM 1259 C CA . ASP A 1 167 ? 2.693 14.459 4.523 1.00 32.91 167 ASP A CA 1
ATOM 1260 C C . ASP A 1 167 ? 3.963 13.967 5.229 1.00 32.91 167 ASP A C 1
ATOM 1262 O O . ASP A 1 167 ? 4.189 14.245 6.410 1.00 32.91 167 ASP A O 1
ATOM 1266 N N . VAL A 1 168 ? 4.779 13.175 4.529 1.00 38.22 168 VAL A N 1
ATOM 1267 C CA . VAL A 1 168 ? 6.180 13.002 4.887 1.00 38.22 168 VAL A CA 1
ATOM 1268 C C . VAL A 1 168 ? 6.770 14.372 4.623 1.00 38.22 168 VAL A C 1
ATOM 1270 O O . VAL A 1 168 ? 7.097 14.712 3.489 1.00 38.22 168 VAL A O 1
ATOM 1273 N N . GLY A 1 169 ? 6.753 15.208 5.663 1.00 31.56 169 GLY A N 1
ATOM 1274 C CA . GLY A 1 169 ? 7.365 16.519 5.627 1.00 31.56 169 GLY A CA 1
ATOM 1275 C C . GLY A 1 169 ? 8.755 16.352 5.044 1.00 31.56 169 GLY A C 1
ATOM 1276 O O . GLY A 1 169 ? 9.540 15.545 5.541 1.00 31.56 169 GLY A O 1
ATOM 1277 N N . GLU A 1 170 ? 8.995 17.066 3.951 1.00 30.86 170 GLU A N 1
ATOM 1278 C CA . GLU A 1 170 ? 10.297 17.208 3.323 1.00 30.86 170 GLU A CA 1
ATOM 1279 C C . GLU A 1 170 ? 11.349 17.324 4.437 1.00 30.86 170 GLU A C 1
ATOM 1281 O O . GLU A 1 170 ? 11.205 18.202 5.299 1.00 30.86 170 GLU A O 1
ATOM 1286 N N . PRO A 1 171 ? 12.332 16.407 4.532 1.00 36.28 171 PRO A N 1
ATOM 1287 C CA . PRO A 1 171 ? 13.335 16.500 5.574 1.00 36.28 171 PRO A CA 1
ATOM 1288 C C . PRO A 1 171 ? 14.039 17.834 5.370 1.00 36.28 171 PRO A C 1
ATOM 1290 O O . PRO A 1 171 ? 14.711 18.043 4.362 1.00 36.28 171 PRO A O 1
ATOM 1293 N N . SER A 1 172 ? 13.835 18.765 6.303 1.00 35.75 172 SER A N 1
ATOM 1294 C CA . SER A 1 172 ? 14.530 20.041 6.315 1.00 35.75 172 SER A CA 1
ATOM 1295 C C . SER A 1 172 ? 16.016 19.733 6.440 1.00 35.75 172 SER A C 1
ATOM 1297 O O . SER A 1 172 ? 16.508 19.475 7.540 1.00 35.75 172 SER A O 1
ATOM 1299 N N . VAL A 1 173 ? 16.711 19.690 5.305 1.00 40.97 173 VAL A N 1
ATOM 1300 C CA . VAL A 1 173 ? 18.162 19.564 5.244 1.00 40.97 173 VAL A CA 1
ATOM 1301 C C . VAL A 1 173 ? 18.711 20.753 6.033 1.00 40.97 173 VAL A C 1
ATOM 1303 O O . VAL A 1 173 ? 18.458 21.896 5.636 1.00 40.97 173 VAL A O 1
ATOM 1306 N N . PRO A 1 174 ? 19.391 20.543 7.175 1.00 45.47 174 PRO A N 1
ATOM 1307 C CA . PRO A 1 174 ? 20.018 21.651 7.871 1.00 45.47 174 PRO A CA 1
ATOM 1308 C C . PRO A 1 174 ? 21.016 22.299 6.901 1.00 45.47 174 PRO A C 1
ATOM 1310 O O . PRO A 1 174 ? 21.744 21.573 6.216 1.00 45.47 174 PRO A O 1
ATOM 1313 N N . PRO A 1 175 ? 21.033 23.639 6.784 1.00 43.66 175 PRO A N 1
ATOM 1314 C CA . PRO A 1 175 ? 21.934 24.316 5.863 1.00 43.66 175 PRO A CA 1
ATOM 1315 C C . PRO A 1 175 ? 23.366 23.864 6.146 1.00 43.66 175 PRO A C 1
ATOM 1317 O O . PRO A 1 175 ? 23.806 23.855 7.298 1.00 43.66 175 PRO A O 1
ATOM 1320 N N . ALA A 1 176 ? 24.061 23.443 5.087 1.00 58.75 176 ALA A N 1
ATOM 1321 C CA . ALA A 1 176 ? 25.435 22.976 5.172 1.00 58.75 176 ALA A CA 1
ATOM 1322 C C . ALA A 1 176 ? 26.295 24.005 5.933 1.00 58.75 176 ALA A C 1
ATOM 1324 O O . ALA A 1 176 ? 26.156 25.209 5.686 1.00 58.75 176 ALA A O 1
ATOM 1325 N N . PRO A 1 177 ? 27.169 23.568 6.859 1.00 62.19 177 PRO A N 1
ATOM 1326 C CA . PRO A 1 177 ? 28.043 24.483 7.575 1.00 62.19 177 PRO A CA 1
ATOM 1327 C C . PRO A 1 177 ? 28.915 25.257 6.573 1.00 62.19 177 PRO A C 1
ATOM 1329 O O . PRO A 1 177 ? 29.377 24.670 5.588 1.00 62.19 177 PRO A O 1
ATOM 1332 N N . PRO A 1 178 ? 29.138 26.567 6.788 1.00 61.00 178 PRO A N 1
ATOM 1333 C CA . PRO A 1 178 ? 29.954 27.368 5.889 1.00 61.00 178 PRO A CA 1
ATOM 1334 C C . PRO A 1 178 ? 31.358 26.767 5.787 1.00 61.00 178 PRO A C 1
ATOM 1336 O O . PRO A 1 178 ? 31.966 26.395 6.793 1.00 61.00 178 PRO A O 1
ATOM 1339 N N . ALA A 1 179 ? 31.852 26.652 4.554 1.00 65.81 179 ALA A N 1
ATOM 1340 C CA . ALA A 1 179 ? 33.176 26.118 4.273 1.00 65.81 179 ALA A CA 1
ATOM 1341 C C . ALA A 1 179 ? 34.252 26.899 5.056 1.00 65.81 179 ALA A C 1
ATOM 1343 O O . ALA A 1 179 ? 34.164 28.128 5.140 1.00 65.81 179 ALA A O 1
ATOM 1344 N N . PRO A 1 180 ? 35.278 26.224 5.608 1.00 60.53 180 PRO A N 1
ATOM 1345 C CA . PRO A 1 180 ? 36.375 26.908 6.273 1.00 60.53 180 PRO A CA 1
ATOM 1346 C C . PRO A 1 180 ? 37.094 27.803 5.261 1.00 60.53 180 PRO A C 1
ATOM 1348 O O . PRO A 1 180 ? 37.613 27.329 4.247 1.00 60.53 180 PRO A O 1
ATOM 1351 N N . SER A 1 181 ? 37.118 29.107 5.540 1.00 62.53 181 SER A N 1
ATOM 1352 C CA . SER A 1 181 ? 37.957 30.064 4.827 1.00 62.53 181 SER A CA 1
ATOM 1353 C C . SER A 1 181 ? 39.410 29.616 4.965 1.00 62.53 181 SER A C 1
ATOM 1355 O O . SER A 1 181 ? 39.946 29.585 6.076 1.00 62.53 181 SER A O 1
ATOM 1357 N N . ARG A 1 182 ? 40.030 29.212 3.851 1.00 55.25 182 ARG A N 1
ATOM 1358 C CA . ARG A 1 182 ? 41.472 28.948 3.818 1.00 55.25 182 ARG A CA 1
ATOM 1359 C C . ARG A 1 182 ? 42.229 30.249 4.144 1.00 55.25 182 ARG A C 1
ATOM 1361 O O . ARG A 1 182 ? 41.800 31.292 3.650 1.00 55.25 182 ARG A O 1
ATOM 1368 N N . PRO A 1 183 ? 43.288 30.180 4.970 1.00 67.50 183 PRO A N 1
ATOM 1369 C CA . PRO A 1 183 ? 44.152 31.317 5.280 1.00 67.50 183 PRO A CA 1
ATOM 1370 C C . PRO A 1 183 ? 44.972 31.774 4.069 1.00 67.50 183 PRO A C 1
ATOM 1372 O O . PRO A 1 183 ? 45.242 30.929 3.181 1.00 67.50 183 PRO A O 1
#

Sequence (183 aa):
MLQNIWVRAGLGALVVFGVTYGAYRALRNPVKKLADVHISDSVVDVPVAFVPFTLDGTKLGTFKRVRLEFDQGPQGGEPRRVEFTVGMDGALPDSLAGCLLTARGLDQMDERTTFTCVKPADTAGGGWREVGFVEFDGTGTVLPLVLDSAGLRELRTHRATVKVGIDVGEPSVPPAPPAPSRP